Protein AF-S8EW76-F1 (afdb_monomer_lite)

Foldseek 3Di:
DDPPDPPQAAACPDLVCLLLRVLSLCLVLVVVVLNCQLDPDPDDPVSNVVSQVVLLVSLVVRYDPVCCVQQWDADPNDIDGDTSNSSNVSSCVVNNDHDPVSSVVSSVVSVVVVVPPPDD

Organism: Fomitopsis schrenkii (NCBI:txid2126942)

Sequence (120 aa):
MTELKADSVNVLKKSSDYKVWSSQMLGYLTFIKADEALSKGDLKDADFKKANTHAKGVILMCTDNSFHHLLYEVVNSVEVMKLAMDMWALLKKHFGTPDMAFVWSQFSLLIKSESGLSTP

Structure (mmCIF, N/CA/C/O backbone):
data_AF-S8EW76-F1
#
_entry.id   AF-S8EW76-F1
#
loop_
_atom_site.group_PDB
_atom_site.id
_atom_site.type_symbol
_atom_site.label_atom_id
_atom_site.label_alt_id
_atom_site.label_comp_id
_atom_site.label_asym_id
_atom_site.label_entity_id
_atom_site.label_seq_id
_atom_site.pdbx_PDB_ins_code
_atom_site.Cartn_x
_atom_site.Cartn_y
_atom_site.Cartn_z
_atom_site.occupancy
_atom_site.B_iso_or_equiv
_atom_site.auth_seq_id
_atom_site.auth_comp_id
_atom_site.auth_asym_id
_atom_site.auth_atom_id
_atom_site.pdbx_PDB_model_num
ATOM 1 N N . MET A 1 1 ? 0.913 24.891 6.961 1.00 37.69 1 MET A N 1
ATOM 2 C CA . MET A 1 1 ? 0.662 23.531 6.450 1.00 37.69 1 MET A CA 1
ATOM 3 C C . MET A 1 1 ? 1.237 22.593 7.478 1.00 37.69 1 MET A C 1
ATOM 5 O O . MET A 1 1 ? 2.436 22.646 7.706 1.00 37.69 1 MET A O 1
ATOM 9 N N . THR A 1 2 ? 0.382 21.882 8.196 1.00 40.25 2 THR A N 1
ATOM 10 C CA . THR A 1 2 ? 0.803 20.943 9.234 1.00 40.25 2 THR A CA 1
ATOM 11 C C . THR A 1 2 ? 1.483 19.761 8.545 1.00 40.25 2 THR A C 1
ATOM 13 O O . THR A 1 2 ? 0.933 19.211 7.593 1.00 40.25 2 THR A O 1
ATOM 16 N N . GLU A 1 3 ? 2.711 19.435 8.947 1.00 40.41 3 GLU A N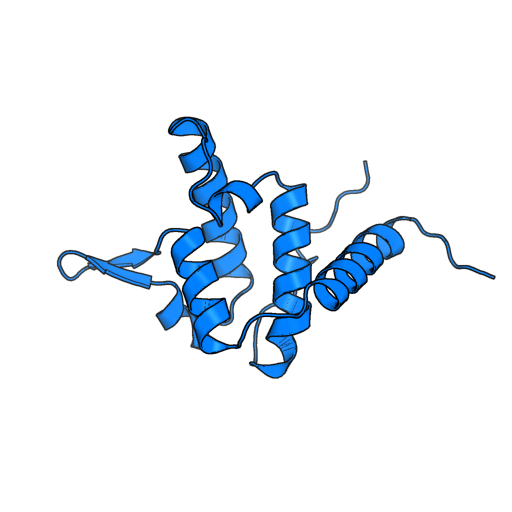 1
ATOM 17 C CA . GLU A 1 3 ? 3.428 18.260 8.449 1.00 40.41 3 GLU A CA 1
ATOM 18 C C . GLU A 1 3 ? 2.728 17.000 8.962 1.00 40.41 3 GLU A C 1
ATOM 20 O O . GLU A 1 3 ? 2.842 16.639 10.135 1.00 40.41 3 GLU A O 1
ATOM 25 N N . LEU A 1 4 ? 1.994 16.332 8.075 1.00 47.91 4 LEU A N 1
ATOM 26 C CA . LEU A 1 4 ? 1.460 14.999 8.316 1.00 47.91 4 LEU A CA 1
ATOM 27 C C . LEU A 1 4 ? 2.670 14.065 8.452 1.00 47.91 4 LEU A C 1
ATOM 29 O O . LEU A 1 4 ? 3.396 13.830 7.483 1.00 47.91 4 LEU A O 1
ATOM 33 N N . LYS A 1 5 ? 2.965 13.616 9.678 1.00 51.03 5 LYS A N 1
ATOM 34 C CA . LYS A 1 5 ? 4.152 12.791 9.941 1.00 51.03 5 LYS A CA 1
ATOM 35 C C . LYS A 1 5 ? 4.096 11.510 9.104 1.00 51.03 5 LYS A C 1
ATOM 37 O O . LYS A 1 5 ? 3.032 10.912 8.924 1.00 51.03 5 LYS A O 1
ATOM 42 N N . ALA A 1 6 ? 5.269 11.068 8.654 1.00 45.94 6 ALA A N 1
ATOM 43 C CA . ALA A 1 6 ? 5.470 9.823 7.907 1.00 45.94 6 ALA A CA 1
ATOM 44 C C . ALA A 1 6 ? 4.939 8.565 8.638 1.00 45.94 6 ALA A C 1
ATOM 46 O O . ALA A 1 6 ? 4.735 7.535 8.006 1.00 45.94 6 ALA A O 1
ATOM 47 N N . ASP A 1 7 ? 4.643 8.673 9.938 1.00 56.75 7 ASP A N 1
ATOM 48 C CA . ASP A 1 7 ? 4.095 7.614 10.798 1.00 56.75 7 ASP A CA 1
ATOM 49 C C . ASP A 1 7 ? 2.551 7.536 10.800 1.00 56.75 7 ASP A C 1
ATOM 51 O O . ASP A 1 7 ? 1.948 6.934 11.686 1.00 56.75 7 ASP A O 1
ATOM 55 N N . SER A 1 8 ? 1.876 8.184 9.851 1.00 68.56 8 SER A N 1
ATOM 56 C CA . SER A 1 8 ? 0.408 8.317 9.843 1.00 68.56 8 SER A CA 1
ATOM 57 C C . SER A 1 8 ? -0.349 7.042 9.457 1.00 68.56 8 SER A C 1
ATOM 59 O O . SER A 1 8 ? -1.517 6.887 9.827 1.00 68.56 8 SER A O 1
ATOM 61 N N . VAL A 1 9 ? 0.299 6.110 8.753 1.00 78.38 9 VAL A N 1
ATOM 62 C CA . VAL A 1 9 ? -0.282 4.809 8.396 1.00 78.38 9 VAL A CA 1
ATOM 63 C C . VAL A 1 9 ? 0.424 3.714 9.185 1.00 78.38 9 VAL A C 1
ATOM 65 O O . VAL A 1 9 ? 1.624 3.493 9.033 1.00 78.38 9 VAL A O 1
ATOM 68 N N . ASN A 1 10 ? -0.334 3.005 10.020 1.00 85.56 10 ASN A N 1
ATOM 69 C CA . ASN A 1 10 ? 0.203 1.879 10.779 1.00 85.56 10 ASN A CA 1
ATOM 70 C C . ASN A 1 10 ? 0.677 0.757 9.845 1.00 85.56 10 ASN A C 1
ATOM 72 O O . ASN A 1 10 ? 0.184 0.607 8.730 1.00 85.56 10 ASN A O 1
ATOM 76 N N . VAL A 1 11 ? 1.594 -0.088 10.313 1.00 92.00 11 VAL A N 1
ATOM 77 C CA . VAL A 1 11 ? 1.983 -1.296 9.572 1.00 92.00 11 VAL A CA 1
ATOM 78 C C . VAL A 1 11 ? 0.872 -2.349 9.668 1.00 92.00 11 VAL A C 1
ATOM 80 O O . VAL A 1 11 ? 0.400 -2.654 10.765 1.00 92.00 11 VAL A O 1
ATOM 83 N N . LEU A 1 12 ? 0.475 -2.940 8.538 1.00 92.94 12 LEU A N 1
ATOM 84 C CA . LEU A 1 12 ? -0.464 -4.059 8.472 1.00 92.94 12 LEU A CA 1
ATOM 85 C C . LEU A 1 12 ? 0.194 -5.333 9.007 1.00 92.94 12 LEU A C 1
ATOM 87 O O . LEU A 1 12 ? 0.902 -6.017 8.273 1.00 92.94 12 LEU A O 1
ATOM 91 N N . LYS A 1 13 ? -0.050 -5.653 10.281 1.00 91.75 13 LYS A N 1
ATOM 92 C CA . LYS A 1 13 ? 0.539 -6.823 10.961 1.00 91.75 13 LYS A CA 1
ATOM 93 C C . LYS A 1 13 ? -0.362 -8.053 10.988 1.00 91.75 13 LYS A C 1
ATOM 95 O O . LYS A 1 13 ? 0.121 -9.165 11.165 1.00 91.75 13 LYS A O 1
ATOM 100 N N . LYS A 1 14 ? -1.676 -7.872 10.854 1.00 90.69 14 LYS A N 1
ATOM 101 C CA . LYS A 1 14 ? -2.667 -8.956 10.901 1.00 90.69 14 LYS A CA 1
ATOM 102 C C . LYS A 1 14 ? -3.947 -8.565 10.172 1.00 90.69 14 LYS A C 1
ATOM 104 O O . LYS A 1 14 ? -4.283 -7.388 10.070 1.00 90.69 14 LYS A O 1
ATOM 109 N N . SER A 1 15 ? -4.708 -9.569 9.745 1.00 86.94 15 SER A N 1
ATOM 110 C CA . SER A 1 15 ? -5.934 -9.392 8.960 1.00 86.94 15 SER A CA 1
ATOM 111 C C . SER A 1 15 ? -6.985 -8.502 9.627 1.00 86.94 15 SER A C 1
ATOM 113 O O . SER A 1 15 ? -7.675 -7.760 8.935 1.00 86.94 15 SER A O 1
ATOM 115 N N . SER A 1 16 ? -7.099 -8.528 10.963 1.00 87.56 16 SER A N 1
ATOM 116 C CA . SER A 1 16 ? -8.069 -7.696 11.696 1.00 87.56 16 SER A CA 1
ATOM 117 C C . SER A 1 16 ? -7.832 -6.197 11.523 1.00 87.56 16 SER A C 1
ATOM 119 O O . SER A 1 16 ? -8.770 -5.411 11.625 1.00 87.56 16 SER A O 1
ATOM 121 N N . ASP A 1 17 ? -6.587 -5.805 11.252 1.00 88.94 17 ASP A N 1
ATOM 122 C CA . ASP A 1 17 ? -6.194 -4.401 11.148 1.00 88.94 17 ASP A CA 1
ATOM 123 C C . ASP A 1 17 ? -6.429 -3.870 9.731 1.00 88.94 17 ASP A C 1
ATOM 125 O O . ASP A 1 17 ? -6.471 -2.657 9.525 1.00 88.94 17 ASP A O 1
ATOM 129 N N . TYR A 1 18 ? -6.647 -4.770 8.763 1.00 90.75 18 TYR A N 1
ATOM 130 C CA . TYR A 1 18 ? -6.734 -4.443 7.346 1.00 90.75 18 TYR A CA 1
ATOM 131 C C . TYR A 1 18 ? -7.767 -3.363 7.049 1.00 90.75 18 TYR A C 1
ATOM 133 O O . TYR A 1 18 ? -7.481 -2.440 6.300 1.00 90.75 18 TYR A O 1
ATOM 141 N N . LYS A 1 19 ? -8.947 -3.434 7.672 1.00 86.94 19 LYS A N 1
ATOM 142 C CA . LYS A 1 19 ? -10.038 -2.486 7.415 1.00 86.94 19 LYS A CA 1
ATOM 143 C C . LYS A 1 19 ? -9.632 -1.042 7.741 1.00 86.94 19 LYS A C 1
ATOM 145 O O . LYS A 1 19 ? -9.897 -0.116 6.972 1.00 86.94 19 LYS A O 1
ATOM 150 N N . VAL A 1 20 ? -9.001 -0.847 8.900 1.00 86.62 20 VAL A N 1
ATOM 151 C CA . VAL A 1 20 ? -8.502 0.463 9.345 1.00 86.62 20 VAL A CA 1
ATOM 152 C C . VAL A 1 20 ? -7.308 0.862 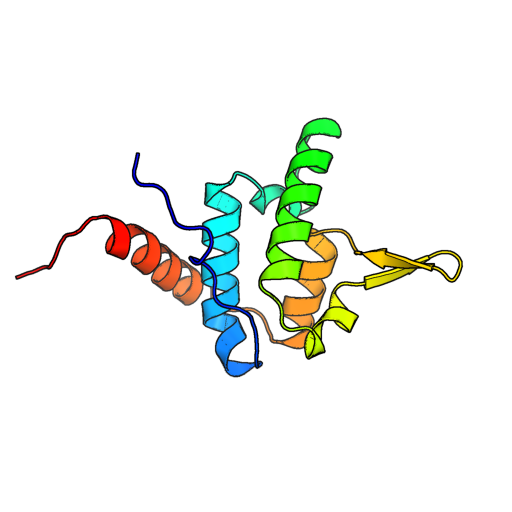8.486 1.00 86.62 20 VAL A C 1
ATOM 154 O O . VAL A 1 20 ? -7.305 1.950 7.913 1.00 86.62 20 VAL A O 1
ATOM 157 N N . TRP A 1 21 ? -6.357 -0.057 8.319 1.00 91.69 21 TRP A N 1
ATOM 158 C CA . TRP A 1 21 ? -5.146 0.135 7.533 1.00 91.69 21 TRP A CA 1
ATOM 159 C C . TRP A 1 21 ? -5.431 0.600 6.106 1.00 91.69 21 TRP A C 1
ATOM 161 O O . TRP A 1 21 ? -4.886 1.604 5.667 1.00 91.69 21 TRP A O 1
ATOM 171 N N . SER A 1 22 ? -6.333 -0.071 5.389 1.00 91.00 22 SER A N 1
ATOM 172 C CA . SER A 1 22 ? -6.669 0.260 4.003 1.00 91.00 22 SER A CA 1
ATOM 173 C C . SER A 1 22 ? -7.289 1.650 3.892 1.00 91.00 22 SER A C 1
ATOM 175 O O . SER A 1 22 ? -7.084 2.350 2.907 1.00 91.00 22 SER A O 1
ATOM 177 N N . SER A 1 23 ? -8.038 2.068 4.912 1.00 86.00 23 SER A N 1
ATOM 178 C CA . SER A 1 23 ? -8.658 3.391 4.936 1.00 86.00 23 SER A CA 1
ATOM 179 C C . SER A 1 23 ? -7.615 4.485 5.183 1.00 86.00 23 SER A C 1
ATOM 181 O O . SER A 1 23 ? -7.621 5.504 4.496 1.00 86.00 23 SER A O 1
ATOM 183 N N . GLN A 1 24 ? -6.683 4.244 6.114 1.00 86.94 24 GLN A N 1
ATOM 184 C CA . GLN A 1 24 ? -5.535 5.123 6.358 1.00 86.94 24 GLN A CA 1
ATOM 185 C C . GLN A 1 24 ? -4.627 5.215 5.128 1.00 86.94 24 GLN A C 1
ATOM 187 O O . GLN A 1 24 ? -4.259 6.312 4.716 1.00 86.94 24 GLN A O 1
ATOM 192 N N . MET A 1 25 ? -4.336 4.073 4.504 1.00 90.19 25 MET A N 1
ATOM 193 C CA . MET A 1 25 ? -3.534 3.970 3.291 1.00 90.19 25 MET A CA 1
ATOM 194 C C . MET A 1 25 ? -4.146 4.770 2.144 1.00 90.19 25 MET A C 1
ATOM 196 O O . MET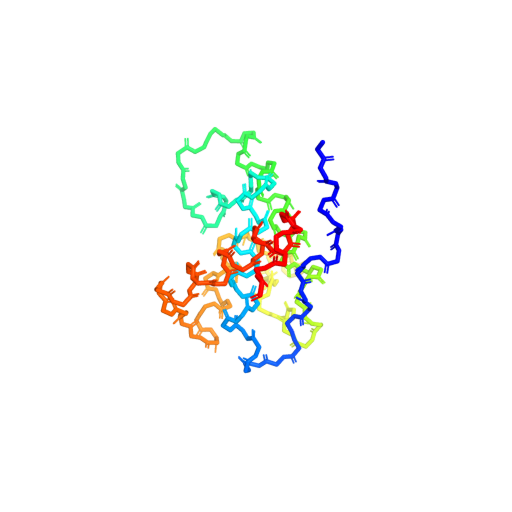 A 1 25 ? -3.460 5.585 1.538 1.00 90.19 25 MET A O 1
ATOM 200 N N . LEU A 1 26 ? -5.441 4.582 1.866 1.00 89.06 26 LEU A N 1
ATOM 201 C CA . LEU A 1 26 ? -6.116 5.319 0.800 1.00 89.06 26 LEU A CA 1
ATOM 202 C C . LEU A 1 26 ? -6.084 6.829 1.064 1.00 89.06 26 LEU A C 1
ATOM 204 O O . LEU A 1 26 ? -5.697 7.586 0.182 1.00 89.06 26 LEU A O 1
ATOM 208 N N . GLY A 1 27 ? -6.408 7.257 2.289 1.00 85.12 27 GLY A N 1
ATOM 209 C CA . GLY A 1 27 ? -6.352 8.668 2.672 1.00 85.12 27 GLY A CA 1
ATOM 210 C C . GLY A 1 27 ? -4.964 9.285 2.497 1.00 85.12 27 GLY A C 1
ATOM 211 O O . GLY A 1 27 ? -4.836 10.379 1.946 1.00 85.12 27 GLY A O 1
ATOM 212 N N . TYR A 1 28 ? -3.920 8.567 2.915 1.00 87.25 28 TYR A N 1
ATOM 213 C CA . TYR A 1 28 ? -2.538 9.012 2.765 1.00 87.25 28 TYR A CA 1
ATOM 214 C C . TYR A 1 28 ? -2.113 9.084 1.294 1.00 87.25 28 TYR A C 1
ATOM 216 O O . TYR A 1 28 ? -1.525 10.077 0.870 1.00 87.25 28 TYR A O 1
ATOM 224 N N . LEU A 1 29 ? -2.451 8.073 0.488 1.00 90.50 29 LEU A N 1
ATOM 225 C CA . LEU A 1 29 ? -2.147 8.061 -0.943 1.00 90.50 29 LEU A CA 1
ATOM 226 C C . LEU A 1 29 ? -2.850 9.199 -1.687 1.00 90.50 29 LEU A C 1
ATOM 228 O O . LEU A 1 29 ? -2.210 9.851 -2.510 1.00 90.50 29 LEU A O 1
ATOM 232 N N . THR A 1 30 ? -4.109 9.501 -1.359 1.00 87.94 30 THR A N 1
ATOM 233 C CA . THR A 1 30 ? -4.816 10.673 -1.897 1.00 87.94 30 THR A CA 1
ATOM 234 C C . THR A 1 30 ? -4.121 11.973 -1.494 1.00 87.94 30 THR A C 1
ATOM 236 O O . THR A 1 30 ? -3.904 12.846 -2.333 1.00 87.94 30 THR A O 1
ATOM 239 N N . PHE A 1 31 ? -3.688 12.097 -0.235 1.00 85.56 31 PHE A N 1
ATOM 240 C CA . PHE A 1 31 ? -2.967 13.279 0.243 1.00 85.56 31 PHE A CA 1
ATOM 241 C C . PHE A 1 31 ? -1.662 13.527 -0.534 1.00 85.56 31 PHE A C 1
ATOM 243 O O . PHE A 1 31 ? -1.391 14.656 -0.949 1.00 85.56 31 PHE A O 1
ATOM 250 N N . ILE A 1 32 ? -0.884 12.473 -0.805 1.00 86.81 32 ILE A N 1
ATOM 251 C CA . ILE A 1 32 ? 0.361 12.572 -1.587 1.00 86.81 32 ILE A CA 1
ATOM 252 C C . ILE A 1 32 ? 0.150 12.495 -3.112 1.00 86.81 32 ILE A C 1
ATOM 254 O O . ILE A 1 32 ? 1.135 12.442 -3.854 1.00 86.81 32 ILE A O 1
ATOM 258 N N . LYS A 1 33 ? -1.106 12.500 -3.585 1.00 89.69 33 LYS A N 1
ATOM 259 C CA . LYS A 1 33 ? -1.499 12.408 -5.005 1.00 89.69 33 LYS A CA 1
ATOM 260 C C . LYS A 1 33 ? -0.947 11.165 -5.716 1.00 89.69 33 LYS A C 1
ATOM 262 O O . LYS A 1 33 ? -0.387 11.252 -6.808 1.00 89.69 33 LYS A O 1
ATOM 267 N N . ALA A 1 34 ? -1.049 10.013 -5.062 1.00 91.69 34 ALA A N 1
ATOM 268 C CA . ALA A 1 34 ? -0.593 8.718 -5.566 1.00 91.69 34 ALA A CA 1
ATOM 269 C C . ALA A 1 34 ? -1.711 7.660 -5.638 1.00 91.69 34 ALA A C 1
ATOM 271 O O . ALA A 1 34 ? -1.467 6.545 -6.096 1.00 91.69 34 ALA A O 1
ATOM 272 N N . ASP A 1 35 ? -2.928 7.981 -5.197 1.00 90.38 35 ASP A N 1
ATOM 273 C CA . ASP A 1 35 ? -4.084 7.079 -5.176 1.00 90.38 35 ASP A CA 1
ATOM 274 C C . ASP A 1 35 ? -4.579 6.685 -6.569 1.00 90.38 35 ASP A C 1
ATOM 276 O O . ASP A 1 35 ? -5.013 5.549 -6.764 1.00 90.38 35 ASP A O 1
ATOM 280 N N . GLU A 1 36 ? -4.438 7.561 -7.563 1.00 89.50 36 GLU A N 1
ATOM 281 C CA . GLU A 1 36 ? -4.796 7.244 -8.950 1.00 89.50 36 GLU A CA 1
ATOM 282 C C . GLU A 1 36 ? -4.050 6.007 -9.485 1.00 89.50 36 GLU A C 1
ATOM 284 O O . GLU A 1 36 ? -4.630 5.224 -10.240 1.00 89.50 36 GLU A O 1
ATOM 289 N N . ALA A 1 37 ? -2.819 5.749 -9.015 1.00 92.00 37 ALA A N 1
ATOM 290 C CA . ALA A 1 37 ? -2.028 4.571 -9.390 1.00 92.00 37 ALA A CA 1
ATOM 291 C C . ALA A 1 37 ? -2.557 3.242 -8.822 1.00 92.00 37 ALA A C 1
ATOM 293 O O . ALA A 1 37 ? -2.082 2.172 -9.207 1.00 92.00 37 ALA A O 1
ATOM 294 N N . LEU A 1 38 ? -3.541 3.283 -7.916 1.00 91.50 38 LEU A N 1
ATOM 295 C CA . LEU A 1 38 ? -4.270 2.095 -7.461 1.00 91.50 38 LEU A CA 1
ATOM 296 C C . LEU A 1 38 ? -5.321 1.629 -8.481 1.00 91.50 38 LEU A C 1
ATOM 298 O O . LEU A 1 38 ? -5.937 0.575 -8.302 1.00 91.50 38 LEU A O 1
ATOM 302 N N . SER A 1 39 ? -5.537 2.414 -9.536 1.00 86.81 39 SER A N 1
ATOM 303 C CA . SER A 1 39 ? -6.491 2.172 -10.612 1.00 86.81 39 SER A CA 1
ATOM 304 C C . SER A 1 39 ? -5.815 2.317 -11.982 1.00 86.81 39 SER A C 1
ATOM 306 O O . SER A 1 39 ? -4.700 2.821 -12.087 1.00 86.81 39 SER A O 1
ATOM 308 N N . LYS A 1 40 ? -6.487 1.887 -13.055 1.00 71.31 40 LYS A N 1
ATOM 309 C CA . LYS A 1 40 ? -6.009 2.056 -14.442 1.00 71.31 40 LYS A CA 1
ATOM 310 C C . LYS A 1 40 ? -6.248 3.478 -14.986 1.00 71.31 40 LYS A C 1
ATOM 312 O O . LYS A 1 40 ? -6.605 3.605 -16.149 1.00 71.31 40 LYS A O 1
ATOM 317 N N . GLY A 1 41 ? -6.163 4.511 -14.146 1.00 64.38 41 GLY A N 1
ATOM 318 C CA . GLY A 1 41 ? -6.573 5.875 -14.505 1.00 64.38 41 GLY A CA 1
ATOM 319 C C . GLY A 1 41 ? -5.930 6.405 -15.795 1.00 64.38 41 GLY A C 1
ATOM 320 O O . GLY A 1 41 ? -4.880 5.922 -16.219 1.00 64.38 41 GLY A O 1
ATOM 321 N N . ASP A 1 42 ? -6.538 7.438 -16.383 1.00 64.25 42 ASP A N 1
ATOM 322 C CA . ASP A 1 42 ? -6.106 8.095 -17.632 1.00 64.25 42 ASP A CA 1
ATOM 323 C C . ASP A 1 42 ? -4.875 9.012 -17.439 1.00 64.25 42 ASP A C 1
ATOM 325 O O . ASP A 1 42 ? -4.785 10.116 -17.986 1.00 64.25 42 ASP A O 1
ATOM 329 N N . LEU A 1 43 ? -3.917 8.581 -16.618 1.00 71.88 43 LEU A N 1
ATOM 330 C CA . LEU A 1 43 ? -2.691 9.323 -16.364 1.00 71.88 43 LEU A CA 1
ATOM 331 C C . LEU A 1 43 ? -1.745 9.238 -17.561 1.00 71.88 43 LEU A C 1
ATOM 333 O O . LEU A 1 43 ? -1.555 8.182 -18.163 1.00 71.88 43 LEU A O 1
ATOM 337 N N . LYS A 1 44 ? -1.064 10.351 -17.851 1.00 78.88 44 LYS A N 1
ATOM 338 C CA . LYS A 1 44 ? 0.103 10.331 -18.740 1.00 78.88 44 LYS A CA 1
ATOM 339 C C . LYS A 1 44 ? 1.186 9.439 -18.127 1.00 78.88 44 LYS A C 1
ATOM 341 O O . LYS A 1 44 ? 1.382 9.461 -16.913 1.00 78.88 44 LYS A O 1
ATOM 346 N N . ASP A 1 45 ? 1.958 8.745 -18.962 1.00 84.50 45 ASP A N 1
ATOM 347 C CA . ASP A 1 45 ? 2.986 7.781 -18.534 1.00 84.50 45 ASP A CA 1
ATOM 348 C C . ASP A 1 45 ? 3.924 8.292 -17.427 1.00 84.50 45 ASP A C 1
ATOM 350 O O . ASP A 1 45 ? 4.239 7.561 -16.486 1.00 84.50 45 ASP A O 1
ATOM 354 N N . ALA A 1 46 ? 4.376 9.547 -17.511 1.00 88.50 46 ALA A N 1
ATOM 355 C CA . ALA A 1 46 ? 5.277 10.131 -16.517 1.00 88.50 46 ALA A CA 1
ATOM 356 C C . ALA A 1 46 ? 4.601 10.332 -15.149 1.00 88.50 46 ALA A C 1
ATOM 358 O O . ALA A 1 46 ? 5.194 10.014 -14.112 1.00 88.50 46 ALA A O 1
ATOM 359 N N . ASP A 1 47 ? 3.358 10.815 -15.152 1.00 88.12 47 ASP A N 1
ATOM 360 C CA . ASP A 1 47 ? 2.570 11.047 -13.942 1.00 88.12 47 ASP A CA 1
ATOM 361 C C . ASP A 1 47 ? 2.182 9.711 -13.301 1.00 88.12 47 ASP A C 1
ATOM 363 O O . ASP A 1 47 ? 2.384 9.518 -12.099 1.00 88.12 47 ASP A O 1
ATOM 367 N N . PHE A 1 48 ? 1.764 8.737 -14.120 1.00 90.12 48 PHE A N 1
ATOM 368 C CA . PHE A 1 48 ? 1.513 7.368 -13.677 1.00 90.12 48 PHE A CA 1
ATOM 369 C C . PHE A 1 48 ? 2.759 6.743 -13.048 1.00 90.12 48 PHE A C 1
ATOM 371 O O . PHE A 1 48 ? 2.694 6.209 -11.943 1.00 90.12 48 PHE A O 1
ATOM 378 N N . LYS A 1 49 ? 3.924 6.837 -13.703 1.00 90.94 49 LYS A N 1
ATOM 379 C CA . LYS A 1 49 ? 5.175 6.262 -13.189 1.00 90.94 49 LYS A CA 1
ATOM 380 C C . LYS A 1 49 ? 5.542 6.834 -11.821 1.00 90.94 49 LYS A C 1
ATOM 382 O O . LYS A 1 49 ? 5.970 6.080 -10.941 1.00 90.94 49 LYS A O 1
ATOM 387 N N . LYS A 1 50 ? 5.368 8.144 -11.628 1.00 92.69 50 LYS A N 1
ATOM 388 C CA . LYS A 1 50 ? 5.623 8.812 -10.347 1.00 92.69 50 LYS A CA 1
ATOM 389 C C . LYS A 1 50 ? 4.636 8.352 -9.271 1.00 92.69 50 LYS A C 1
ATOM 391 O O . LYS A 1 50 ? 5.078 7.889 -8.220 1.00 92.69 50 LYS A O 1
ATOM 396 N N . ALA A 1 51 ? 3.334 8.415 -9.553 1.00 92.88 51 ALA A N 1
ATOM 397 C CA . ALA A 1 51 ? 2.282 7.989 -8.631 1.00 92.88 51 ALA A CA 1
ATOM 398 C C . ALA A 1 51 ? 2.438 6.510 -8.237 1.00 92.88 51 ALA A C 1
ATOM 400 O O . ALA A 1 51 ? 2.429 6.174 -7.056 1.00 92.88 51 ALA A O 1
ATOM 401 N N . ASN A 1 52 ? 2.705 5.636 -9.210 1.00 94.88 52 ASN A N 1
ATOM 402 C CA . ASN A 1 52 ? 2.948 4.214 -8.987 1.00 94.88 52 ASN A CA 1
ATOM 403 C C . ASN A 1 52 ? 4.191 3.975 -8.124 1.00 94.88 52 ASN A C 1
ATOM 405 O O . ASN A 1 52 ? 4.143 3.168 -7.203 1.00 94.88 52 ASN A O 1
ATOM 409 N N . THR A 1 53 ? 5.294 4.689 -8.367 1.00 95.19 53 THR A N 1
ATOM 410 C CA . THR A 1 53 ? 6.512 4.553 -7.548 1.00 95.19 53 THR A CA 1
ATOM 411 C C . THR A 1 53 ? 6.255 4.950 -6.094 1.00 95.19 53 THR A C 1
ATOM 413 O O . THR A 1 53 ? 6.649 4.223 -5.183 1.00 95.19 53 THR A O 1
ATOM 416 N N . HIS A 1 54 ? 5.555 6.065 -5.870 1.00 93.62 54 HIS A N 1
ATOM 417 C CA . HIS A 1 54 ? 5.192 6.509 -4.524 1.00 93.62 54 HIS A CA 1
ATOM 418 C C . HIS A 1 54 ? 4.260 5.507 -3.833 1.00 93.62 54 HIS A C 1
ATOM 420 O O . HIS A 1 54 ? 4.553 5.069 -2.723 1.00 93.62 54 HIS A O 1
ATOM 426 N N . ALA A 1 55 ? 3.181 5.086 -4.500 1.00 95.19 55 ALA A N 1
ATOM 427 C CA . ALA A 1 55 ? 2.218 4.149 -3.931 1.00 95.19 55 ALA A CA 1
ATOM 428 C C . ALA A 1 55 ? 2.857 2.796 -3.588 1.00 95.19 55 ALA A C 1
ATOM 430 O O . ALA A 1 55 ? 2.634 2.273 -2.499 1.00 95.19 55 ALA A O 1
ATOM 431 N N . LYS A 1 56 ? 3.721 2.267 -4.464 1.00 96.00 56 LYS A N 1
ATOM 432 C CA . LYS A 1 56 ? 4.501 1.047 -4.204 1.00 96.00 56 LYS A CA 1
ATOM 433 C C . LYS A 1 56 ? 5.332 1.153 -2.928 1.00 96.00 56 LYS A C 1
ATOM 435 O O . LYS A 1 56 ? 5.269 0.260 -2.087 1.00 96.00 56 LYS A O 1
ATOM 440 N N . GLY A 1 57 ? 6.087 2.244 -2.782 1.00 94.94 57 GLY A N 1
ATOM 441 C CA . GLY A 1 57 ? 6.941 2.467 -1.616 1.00 94.94 57 GLY A CA 1
ATOM 442 C C . GLY A 1 57 ? 6.144 2.496 -0.314 1.00 94.94 57 GLY A C 1
ATOM 443 O O . GLY A 1 57 ? 6.493 1.804 0.637 1.00 94.94 57 GLY A O 1
ATOM 444 N N . VAL A 1 58 ? 5.028 3.228 -0.298 1.00 94.06 58 VAL A N 1
ATOM 445 C CA . VAL A 1 58 ? 4.175 3.344 0.892 1.00 94.06 58 VAL A CA 1
ATOM 446 C C . VAL A 1 58 ? 3.498 2.012 1.225 1.00 94.06 58 VAL A C 1
ATOM 448 O O . VAL A 1 58 ? 3.538 1.584 2.376 1.00 94.06 58 VAL A O 1
ATOM 451 N N . ILE A 1 59 ? 2.927 1.309 0.236 1.00 95.75 59 ILE A N 1
ATOM 452 C CA . ILE A 1 59 ? 2.304 -0.003 0.471 1.00 95.75 59 ILE A CA 1
ATOM 453 C C . ILE A 1 59 ? 3.332 -0.987 1.032 1.00 95.75 59 ILE A C 1
ATOM 455 O O . ILE A 1 59 ? 3.018 -1.695 1.986 1.00 95.75 59 ILE A O 1
ATOM 459 N N . LEU A 1 60 ? 4.554 -1.009 0.492 1.00 95.75 60 LEU A N 1
ATOM 460 C CA . LEU A 1 60 ? 5.630 -1.853 1.008 1.00 95.75 60 LEU A CA 1
ATOM 461 C C . LEU A 1 60 ? 5.969 -1.507 2.465 1.00 95.75 60 LEU A C 1
ATOM 463 O O . LEU A 1 60 ? 5.958 -2.393 3.315 1.00 95.75 60 LEU A O 1
ATOM 467 N N . MET A 1 61 ? 6.256 -0.235 2.758 1.00 94.38 61 MET A N 1
ATOM 468 C CA . MET A 1 61 ? 6.693 0.207 4.091 1.00 94.38 61 MET A CA 1
ATOM 469 C C . MET A 1 61 ? 5.623 0.005 5.166 1.00 94.38 61 MET A C 1
ATOM 471 O O . MET A 1 61 ? 5.943 -0.266 6.320 1.00 94.38 61 MET A O 1
ATOM 475 N N . CYS A 1 62 ? 4.351 0.111 4.789 1.00 93.62 62 CYS A N 1
ATOM 476 C CA . CYS A 1 62 ? 3.229 -0.055 5.701 1.00 93.62 62 CYS A CA 1
ATOM 477 C C . CYS A 1 62 ? 2.651 -1.478 5.690 1.00 93.62 62 CYS A C 1
ATOM 479 O O . CYS A 1 62 ? 1.597 -1.689 6.281 1.00 93.62 62 CYS A O 1
ATOM 481 N N . THR A 1 63 ? 3.299 -2.459 5.060 1.00 94.94 63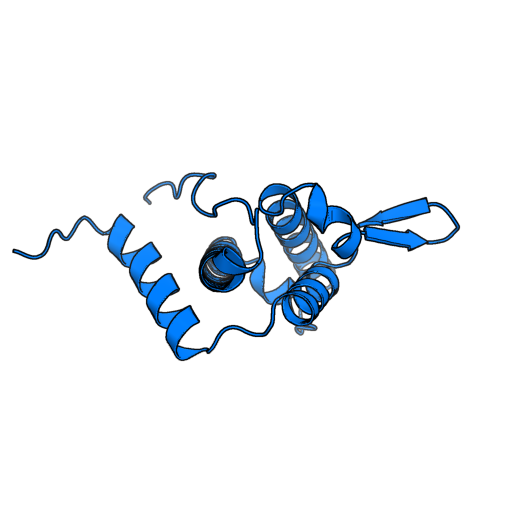 THR A N 1
ATOM 482 C CA . THR A 1 63 ? 2.886 -3.870 5.100 1.00 94.94 63 THR A CA 1
ATOM 483 C C . THR A 1 63 ? 3.945 -4.690 5.824 1.00 94.94 63 THR A C 1
ATOM 485 O O . THR A 1 63 ? 5.129 -4.572 5.518 1.00 94.94 63 THR A O 1
ATOM 488 N N . ASP A 1 64 ? 3.543 -5.524 6.785 1.00 95.00 64 ASP A N 1
ATOM 489 C CA . ASP A 1 64 ? 4.485 -6.396 7.488 1.00 95.00 64 ASP A CA 1
ATOM 490 C C . ASP A 1 64 ? 5.144 -7.404 6.530 1.00 95.00 64 ASP A C 1
ATOM 492 O O . ASP A 1 64 ? 4.515 -7.881 5.580 1.00 95.00 64 ASP A O 1
ATOM 496 N N . ASN A 1 65 ? 6.403 -7.758 6.804 1.00 94.12 65 ASN A N 1
ATOM 497 C CA . ASN A 1 65 ? 7.198 -8.669 5.974 1.00 94.12 65 ASN A CA 1
ATOM 498 C C . ASN A 1 65 ? 6.500 -10.018 5.735 1.00 94.12 65 ASN A C 1
ATOM 500 O O . ASN A 1 65 ? 6.664 -10.612 4.670 1.00 94.12 65 ASN A O 1
ATOM 504 N N . SER A 1 66 ? 5.682 -10.489 6.684 1.00 94.38 66 SER A N 1
ATOM 505 C CA . SER A 1 66 ? 4.896 -11.722 6.532 1.00 94.38 66 SER A CA 1
ATOM 506 C C . SER A 1 66 ? 3.937 -11.695 5.332 1.00 94.38 66 SER A C 1
ATOM 508 O O . SER A 1 66 ? 3.649 -12.745 4.754 1.00 94.38 66 SER A O 1
ATOM 510 N N . PHE A 1 67 ? 3.503 -10.513 4.889 1.00 95.00 67 PHE A N 1
ATOM 511 C CA . PHE A 1 67 ? 2.608 -10.329 3.744 1.00 95.00 67 PHE A CA 1
ATOM 512 C C . PHE A 1 67 ? 3.314 -9.828 2.478 1.00 95.00 67 PHE A C 1
ATOM 514 O O . PHE A 1 67 ? 2.657 -9.649 1.452 1.00 95.00 67 PHE A O 1
ATOM 521 N N . HIS A 1 68 ? 4.640 -9.639 2.491 1.00 95.56 68 HIS A N 1
ATOM 522 C CA . HIS A 1 68 ? 5.377 -9.154 1.312 1.00 95.56 68 HIS A CA 1
ATOM 523 C C . HIS A 1 68 ? 5.265 -10.097 0.118 1.00 95.56 68 HIS A C 1
ATOM 525 O O . HIS A 1 68 ? 5.247 -9.627 -1.011 1.00 95.56 68 HIS A O 1
ATOM 531 N N . HIS A 1 69 ? 5.054 -11.395 0.332 1.00 94.69 69 HIS A N 1
ATOM 532 C CA . HIS A 1 69 ? 4.791 -12.350 -0.749 1.00 94.69 69 HIS A CA 1
ATOM 533 C C . HIS A 1 69 ? 3.579 -11.974 -1.636 1.00 94.69 69 HIS A C 1
ATOM 535 O O . HIS A 1 69 ? 3.476 -12.442 -2.765 1.00 94.69 69 HIS A O 1
ATOM 541 N N . LEU A 1 70 ? 2.663 -11.119 -1.157 1.00 95.62 70 LEU A N 1
ATOM 542 C CA . LEU A 1 70 ? 1.541 -10.579 -1.940 1.00 95.62 70 LEU A CA 1
ATOM 543 C C . LEU A 1 70 ? 1.938 -9.379 -2.820 1.00 95.62 70 LEU A C 1
ATOM 545 O O . LEU A 1 70 ? 1.194 -9.000 -3.724 1.00 95.62 70 LEU A O 1
ATOM 549 N N . LEU A 1 71 ? 3.083 -8.757 -2.535 1.00 97.31 71 LEU A N 1
ATOM 550 C CA . LEU A 1 71 ? 3.556 -7.505 -3.129 1.00 97.31 71 LEU A CA 1
ATOM 551 C C . LEU A 1 71 ? 4.548 -7.711 -4.278 1.00 97.31 71 LEU A C 1
ATOM 553 O O . LEU A 1 71 ? 4.769 -6.800 -5.080 1.00 97.31 71 LEU A O 1
ATOM 557 N N . TYR A 1 72 ? 5.137 -8.899 -4.358 1.00 96.81 72 TYR A N 1
ATOM 558 C CA . TYR A 1 72 ? 6.138 -9.259 -5.351 1.00 96.81 72 TYR A CA 1
ATOM 559 C C . TYR A 1 72 ? 5.607 -10.287 -6.345 1.00 96.81 72 TYR A C 1
ATOM 561 O O . TYR A 1 72 ? 4.631 -10.998 -6.106 1.00 96.81 72 TYR A O 1
ATOM 569 N N . GLU A 1 73 ? 6.257 -10.349 -7.497 1.00 95.44 73 GLU A N 1
ATOM 570 C CA . GLU A 1 73 ? 6.054 -11.354 -8.526 1.00 95.44 73 GLU A CA 1
ATOM 571 C C . GLU A 1 73 ? 7.374 -11.798 -9.125 1.00 95.44 73 GLU A C 1
ATOM 573 O O . GLU A 1 73 ? 8.371 -11.088 -9.054 1.00 95.44 73 GLU A O 1
ATOM 578 N N . VAL A 1 74 ? 7.376 -12.978 -9.734 1.00 94.75 74 VAL A N 1
ATOM 579 C CA . VAL A 1 74 ? 8.562 -13.506 -10.400 1.00 94.75 74 VAL A CA 1
ATOM 580 C C . VAL A 1 74 ? 8.460 -13.215 -11.890 1.00 94.75 74 VAL A C 1
ATOM 582 O O . VAL A 1 74 ? 7.581 -13.737 -12.573 1.00 94.75 74 VAL A O 1
ATOM 585 N N . VAL A 1 75 ? 9.390 -12.410 -12.399 1.00 93.12 75 VAL A N 1
ATOM 586 C CA . VAL A 1 75 ? 9.550 -12.117 -13.827 1.00 93.12 75 VAL A CA 1
ATOM 587 C C . VAL A 1 75 ? 10.941 -12.571 -14.239 1.00 93.12 75 VAL A C 1
ATOM 589 O O . VAL A 1 75 ? 11.933 -12.114 -13.681 1.00 93.12 75 VAL A O 1
ATOM 592 N N . ASN A 1 76 ? 11.027 -13.487 -15.207 1.00 93.44 76 ASN A N 1
ATOM 593 C CA . ASN A 1 76 ? 12.300 -14.053 -15.676 1.00 93.44 76 ASN A CA 1
ATOM 594 C C . ASN A 1 76 ? 13.182 -14.590 -14.530 1.00 93.44 76 ASN A C 1
ATOM 596 O O . ASN A 1 76 ? 14.383 -14.334 -14.491 1.00 93.44 76 ASN A O 1
ATOM 600 N N . SER A 1 77 ? 12.573 -15.310 -13.580 1.00 92.88 77 SER A N 1
ATOM 601 C CA . SER A 1 77 ? 13.237 -15.859 -12.383 1.00 92.88 77 SER A CA 1
ATOM 602 C C . SER A 1 77 ? 13.800 -14.818 -11.405 1.00 92.88 77 SER A C 1
ATOM 604 O O . SER A 1 77 ? 14.553 -15.177 -10.504 1.00 92.88 77 SER A O 1
ATOM 606 N N . VAL A 1 78 ? 13.423 -13.546 -11.550 1.00 93.00 78 VAL A N 1
ATOM 607 C CA . VAL A 1 78 ? 13.783 -12.464 -10.629 1.00 93.00 78 VAL A CA 1
ATOM 608 C C . VAL A 1 78 ? 12.531 -11.982 -9.910 1.00 93.00 78 VAL A C 1
ATOM 610 O O . VAL A 1 78 ? 11.500 -11.733 -10.536 1.00 93.00 78 VAL A O 1
ATOM 613 N N . GLU A 1 79 ? 12.622 -11.850 -8.590 1.00 94.38 79 GLU A N 1
ATOM 614 C CA . GLU A 1 79 ? 11.556 -11.269 -7.783 1.00 94.38 79 GLU A CA 1
ATOM 615 C C . GLU A 1 79 ? 11.522 -9.748 -7.988 1.00 94.38 79 GLU A C 1
ATOM 617 O O . GLU A 1 79 ? 12.493 -9.034 -7.733 1.00 94.38 79 GLU A O 1
ATOM 622 N N . VAL A 1 80 ? 10.396 -9.249 -8.489 1.00 94.81 80 VAL A N 1
ATOM 623 C CA . VAL A 1 80 ? 10.157 -7.835 -8.768 1.00 94.81 80 VAL A CA 1
ATOM 624 C C . VAL A 1 80 ? 8.883 -7.385 -8.078 1.00 94.81 80 VAL A C 1
ATOM 626 O O . VAL A 1 80 ? 7.903 -8.118 -7.977 1.00 94.81 80 VAL A O 1
ATOM 629 N N . MET A 1 81 ? 8.885 -6.160 -7.567 1.00 95.56 81 MET A N 1
ATOM 630 C CA . MET A 1 81 ? 7.695 -5.612 -6.927 1.00 95.56 81 MET A CA 1
ATOM 631 C C . MET A 1 81 ? 6.633 -5.305 -7.984 1.00 95.56 81 MET A C 1
ATOM 633 O O . MET A 1 81 ? 6.928 -4.621 -8.971 1.00 95.56 81 MET A O 1
ATOM 637 N N . LYS A 1 82 ? 5.398 -5.731 -7.722 1.00 96.56 82 LYS A N 1
ATOM 638 C CA . LYS A 1 82 ? 4.225 -5.512 -8.576 1.00 96.56 82 LYS A CA 1
ATOM 639 C C . LYS A 1 82 ? 3.921 -4.025 -8.789 1.00 96.56 82 LYS A C 1
ATOM 641 O O . LYS A 1 82 ? 4.518 -3.145 -8.159 1.00 96.56 82 LYS A O 1
ATOM 646 N N . LEU A 1 83 ? 2.991 -3.720 -9.693 1.00 95.19 83 LEU A N 1
ATOM 647 C CA . LEU A 1 83 ? 2.387 -2.386 -9.770 1.00 95.19 83 LEU A CA 1
ATOM 648 C C . LEU A 1 83 ? 1.532 -2.117 -8.527 1.00 95.19 83 LEU A C 1
ATOM 650 O O . LEU A 1 83 ? 0.964 -3.043 -7.945 1.00 95.19 83 LEU A O 1
ATOM 654 N N . ALA A 1 84 ? 1.396 -0.846 -8.145 1.00 96.19 84 ALA A N 1
ATOM 655 C CA . ALA A 1 84 ? 0.619 -0.449 -6.972 1.00 96.19 84 ALA A CA 1
ATOM 656 C C . ALA A 1 84 ? -0.837 -0.938 -7.052 1.00 96.19 84 ALA A C 1
ATOM 658 O O . ALA A 1 84 ? -1.367 -1.452 -6.067 1.00 96.19 84 ALA A O 1
ATOM 659 N N . MET A 1 85 ? -1.460 -0.856 -8.233 1.00 94.88 85 MET A N 1
ATOM 660 C CA . MET A 1 85 ? -2.806 -1.389 -8.470 1.00 94.88 85 MET A CA 1
ATOM 661 C C . MET A 1 85 ? -2.919 -2.896 -8.200 1.00 94.88 85 MET A C 1
ATOM 663 O O . MET A 1 85 ? -3.903 -3.338 -7.606 1.00 94.88 85 MET A O 1
ATOM 667 N N . ASP A 1 86 ? -1.909 -3.683 -8.575 1.00 95.62 86 ASP A N 1
ATOM 668 C CA . ASP A 1 86 ? -1.923 -5.136 -8.402 1.00 95.62 86 ASP A CA 1
ATOM 669 C C . ASP A 1 86 ? -1.662 -5.517 -6.944 1.00 95.62 86 ASP A C 1
ATOM 671 O O . ASP A 1 86 ? -2.351 -6.382 -6.402 1.00 95.62 86 ASP A O 1
ATOM 675 N N . MET A 1 87 ? -0.733 -4.817 -6.280 1.00 96.62 87 MET A N 1
ATOM 676 C CA . MET A 1 87 ? -0.510 -4.930 -4.833 1.00 96.62 87 MET A CA 1
ATOM 677 C C . MET A 1 87 ? -1.814 -4.654 -4.075 1.00 96.62 87 MET A C 1
ATOM 679 O O . MET A 1 87 ? -2.252 -5.454 -3.249 1.00 96.62 87 MET A O 1
ATOM 683 N N . TRP A 1 88 ? -2.484 -3.547 -4.405 1.00 95.31 88 TRP A N 1
ATOM 684 C CA . TRP A 1 88 ? -3.744 -3.146 -3.788 1.00 95.31 88 TRP A CA 1
ATOM 685 C C . TRP A 1 88 ? -4.869 -4.155 -4.028 1.00 95.31 88 TRP A C 1
ATOM 687 O O . TRP A 1 88 ? -5.613 -4.501 -3.107 1.00 95.31 88 TRP A O 1
ATOM 697 N N . ALA A 1 89 ? -4.998 -4.658 -5.256 1.00 93.50 89 ALA A N 1
ATOM 698 C CA . ALA A 1 89 ? -5.994 -5.663 -5.606 1.00 93.50 89 ALA A CA 1
ATOM 699 C C . ALA A 1 89 ? -5.765 -6.990 -4.867 1.00 93.50 89 ALA A C 1
ATOM 701 O O . ALA A 1 89 ? -6.726 -7.579 -4.368 1.00 93.50 89 ALA A O 1
ATOM 702 N N . LEU A 1 90 ? -4.513 -7.444 -4.750 1.00 95.06 90 LEU A N 1
ATOM 703 C CA . LEU A 1 90 ? -4.172 -8.678 -4.040 1.00 95.06 90 LEU A CA 1
ATOM 704 C C . LEU A 1 90 ? -4.408 -8.564 -2.538 1.00 95.06 90 LEU A C 1
ATOM 706 O O . LEU A 1 90 ? -4.996 -9.476 -1.959 1.00 95.06 90 LEU A O 1
ATOM 710 N N . LEU A 1 91 ? -4.044 -7.438 -1.924 1.00 94.56 91 LEU A N 1
ATOM 711 C CA . LEU A 1 91 ? -4.345 -7.180 -0.516 1.00 94.56 91 LEU A CA 1
ATOM 712 C C . LEU A 1 91 ? -5.863 -7.198 -0.262 1.00 94.56 91 LEU A C 1
ATOM 714 O O . LEU A 1 91 ? -6.316 -7.888 0.649 1.00 94.56 91 LEU A O 1
ATOM 718 N N . LYS A 1 92 ? -6.669 -6.544 -1.115 1.00 92.19 92 LYS 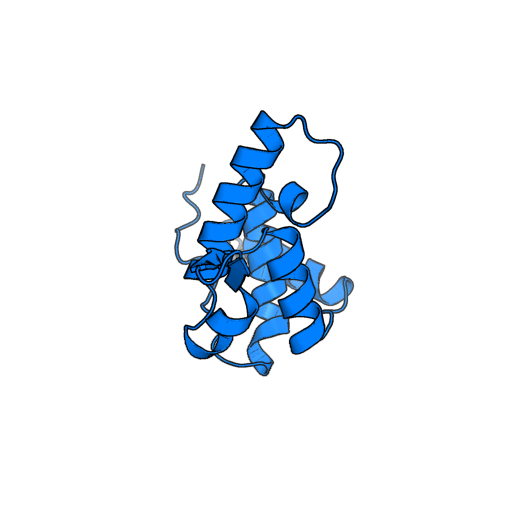A N 1
ATOM 719 C CA . LYS A 1 92 ? -8.145 -6.600 -1.026 1.00 92.19 92 LYS A CA 1
ATOM 720 C C . LYS A 1 92 ? -8.690 -8.013 -1.208 1.00 92.19 92 LYS A C 1
ATOM 722 O O . LYS A 1 92 ? -9.641 -8.408 -0.541 1.00 92.19 92 LYS A O 1
ATOM 727 N N . LYS A 1 93 ? -8.112 -8.793 -2.121 1.00 92.31 93 LYS A N 1
ATOM 728 C CA . LYS A 1 93 ? -8.517 -10.186 -2.333 1.00 92.31 93 LYS A CA 1
ATOM 729 C C . LYS A 1 93 ? -8.176 -11.062 -1.124 1.00 92.31 93 LYS A C 1
ATOM 731 O O . LYS A 1 93 ? -8.958 -11.943 -0.789 1.00 92.31 93 LYS A O 1
ATOM 736 N N . HIS A 1 94 ? -7.028 -10.827 -0.492 1.00 93.44 94 HIS A N 1
ATOM 737 C CA . HIS A 1 94 ? -6.538 -11.620 0.632 1.00 93.44 94 HIS A CA 1
ATOM 738 C C . HIS A 1 94 ? -7.287 -11.312 1.937 1.00 93.44 94 HIS A C 1
ATOM 740 O O . HIS A 1 94 ? -7.663 -12.229 2.659 1.00 93.44 94 HIS A O 1
ATOM 746 N N . PHE A 1 95 ? -7.534 -10.032 2.230 1.00 91.69 95 PHE A N 1
ATOM 747 C CA . PHE A 1 95 ? -8.118 -9.592 3.503 1.00 91.69 95 PHE A CA 1
ATOM 748 C C . PHE A 1 95 ? -9.602 -9.201 3.424 1.00 91.69 95 PHE A C 1
ATOM 750 O O . PHE A 1 95 ? -10.240 -8.994 4.456 1.00 91.69 95 PHE A O 1
ATOM 757 N N . GLY A 1 96 ? -10.163 -9.114 2.216 1.00 86.00 96 GLY A N 1
ATOM 758 C CA . GLY A 1 96 ? -11.523 -8.646 1.959 1.00 86.00 96 GLY A CA 1
ATOM 759 C C . GLY A 1 96 ? -11.572 -7.184 1.511 1.00 86.00 96 GLY A C 1
ATOM 760 O O . GLY A 1 96 ? -10.578 -6.466 1.525 1.00 86.00 96 GLY A O 1
ATOM 761 N N . THR A 1 97 ? -12.749 -6.725 1.085 1.00 78.75 97 THR A N 1
ATOM 762 C CA . THR A 1 97 ? -12.957 -5.320 0.704 1.00 78.75 97 THR A CA 1
ATOM 763 C C . THR A 1 97 ? -13.627 -4.574 1.860 1.00 78.75 97 THR A C 1
ATOM 765 O O . THR A 1 97 ? -14.692 -5.003 2.307 1.00 78.75 97 THR A O 1
ATOM 768 N N . PRO A 1 98 ? -13.037 -3.479 2.368 1.00 70.56 98 PRO A N 1
ATOM 769 C CA . PRO A 1 98 ? -13.673 -2.655 3.385 1.00 70.56 98 PRO A CA 1
ATOM 770 C C . PRO A 1 98 ? -14.932 -1.991 2.825 1.00 70.56 98 PRO A C 1
ATOM 772 O O . PRO A 1 98 ? -14.936 -1.507 1.696 1.00 70.56 98 PRO A O 1
ATOM 775 N N . ASP A 1 99 ? -15.980 -1.922 3.640 1.00 77.06 99 ASP A N 1
ATOM 776 C CA . ASP A 1 99 ? -17.179 -1.147 3.323 1.00 77.06 99 ASP A CA 1
ATOM 777 C C . ASP A 1 99 ? -16.853 0.352 3.144 1.00 77.06 99 ASP A C 1
ATOM 779 O O . ASP A 1 99 ? -16.126 0.939 3.950 1.00 77.06 99 ASP A O 1
ATOM 783 N N . MET A 1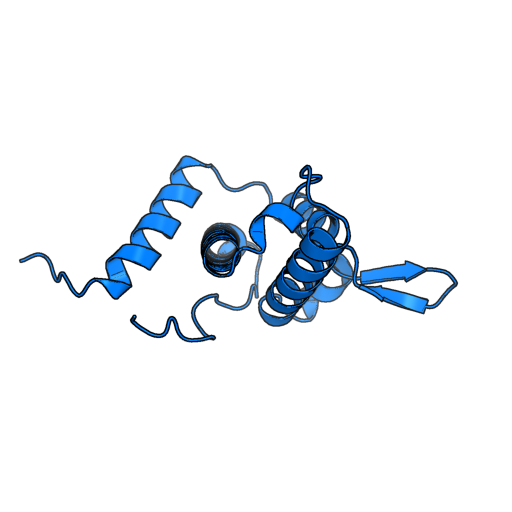 100 ? -17.411 0.981 2.106 1.00 74.56 100 MET A N 1
ATOM 784 C CA . MET A 1 100 ? -17.126 2.373 1.731 1.00 74.56 100 MET A CA 1
ATOM 785 C C . MET A 1 100 ? -17.528 3.375 2.817 1.00 74.56 100 MET A C 1
ATOM 787 O O . MET A 1 100 ? -16.812 4.353 3.041 1.00 74.56 100 MET A O 1
ATOM 791 N N . ALA A 1 101 ? -18.629 3.126 3.537 1.00 75.06 101 ALA A N 1
ATOM 792 C CA . ALA A 1 101 ? -19.038 3.992 4.644 1.00 75.06 101 ALA A CA 1
ATOM 793 C C . ALA A 1 101 ? -18.006 3.957 5.784 1.00 75.06 101 ALA A C 1
ATOM 795 O O . ALA A 1 101 ? -17.667 4.990 6.369 1.00 75.06 101 ALA A O 1
ATOM 796 N N . PHE A 1 102 ? -17.432 2.781 6.052 1.00 74.75 102 PHE A N 1
ATOM 797 C CA . PHE A 1 102 ? -16.336 2.651 7.004 1.00 74.75 102 PHE A CA 1
ATOM 798 C C . PHE A 1 102 ? -15.072 3.385 6.541 1.00 74.75 102 PHE A C 1
ATOM 800 O O . PHE A 1 102 ? -14.491 4.121 7.339 1.00 74.75 102 PHE A O 1
ATOM 807 N N . VAL A 1 103 ? -14.673 3.241 5.272 1.00 70.12 103 VAL A N 1
ATOM 808 C CA . VAL A 1 103 ? -13.504 3.946 4.712 1.00 70.12 103 VAL A CA 1
ATOM 809 C C . VAL A 1 103 ? -13.630 5.455 4.917 1.00 70.12 103 VAL A C 1
ATOM 811 O O . VAL A 1 103 ? -12.705 6.097 5.417 1.00 70.12 103 VAL A O 1
ATOM 814 N N . TRP A 1 104 ? -14.808 6.013 4.629 1.00 69.81 104 TRP A N 1
ATOM 815 C CA . TRP A 1 104 ? -15.054 7.446 4.774 1.00 69.81 104 TRP A CA 1
ATOM 816 C C . TRP A 1 104 ? -15.052 7.922 6.230 1.00 69.81 104 TRP A C 1
ATOM 818 O O . TRP A 1 104 ? -14.562 9.014 6.533 1.00 69.81 104 TRP A O 1
ATOM 828 N N . SER A 1 105 ? -15.526 7.083 7.157 1.00 75.25 105 SER A N 1
ATOM 829 C CA . SER A 1 105 ? -15.457 7.376 8.594 1.00 75.25 105 SER A CA 1
ATOM 830 C C . SER A 1 105 ? -14.013 7.494 9.096 1.00 75.25 105 SER A C 1
ATOM 832 O O . SER A 1 105 ? -13.698 8.408 9.855 1.00 75.25 105 SER A O 1
ATOM 834 N N . GLN A 1 106 ? -13.117 6.617 8.632 1.00 72.94 106 GLN A N 1
ATOM 835 C CA . GLN A 1 106 ? -11.709 6.615 9.034 1.00 72.94 106 GLN A CA 1
ATOM 836 C C . GLN A 1 106 ? -10.940 7.775 8.403 1.00 72.94 106 GLN A C 1
ATOM 838 O O . GLN A 1 106 ? -10.174 8.446 9.090 1.00 72.94 106 GLN A O 1
ATOM 843 N N . PHE A 1 107 ? -11.196 8.065 7.124 1.00 68.88 107 PHE A N 1
ATOM 844 C CA . PHE A 1 107 ? -10.652 9.254 6.470 1.00 68.88 107 PHE A CA 1
ATOM 845 C C . PHE A 1 107 ? -11.045 10.535 7.217 1.00 68.88 107 PHE A C 1
ATOM 847 O O . PHE A 1 107 ? -10.197 11.370 7.522 1.00 68.88 107 PHE A O 1
ATOM 854 N N . SER A 1 108 ? -12.318 10.641 7.610 1.00 70.62 108 SER A N 1
ATOM 855 C CA . SER A 1 108 ? -12.820 11.768 8.402 1.00 70.62 108 SER A CA 1
ATOM 856 C C . SER A 1 108 ? -12.128 11.898 9.766 1.00 70.62 108 SER A C 1
ATOM 858 O O . SER A 1 108 ? -11.955 13.010 10.256 1.00 70.62 108 SER A O 1
ATOM 860 N N . LEU A 1 109 ? -11.737 10.787 10.400 1.00 72.19 109 LEU A N 1
ATOM 861 C CA . LEU A 1 109 ? -10.998 10.811 11.668 1.00 72.19 109 LEU A CA 1
ATOM 862 C C . LEU A 1 109 ? -9.559 11.300 11.487 1.00 72.19 109 LEU A C 1
ATOM 864 O O . LEU A 1 109 ? -9.094 12.084 12.312 1.00 72.19 109 LEU A O 1
ATOM 868 N N . LEU A 1 110 ? -8.887 10.898 10.404 1.00 64.56 110 LEU A N 1
ATOM 869 C CA . LEU A 1 110 ? -7.530 11.356 10.087 1.00 64.56 110 LEU A CA 1
ATOM 870 C C . LEU A 1 110 ? -7.494 12.880 9.948 1.00 64.56 110 LEU A C 1
ATOM 872 O O . LEU A 1 110 ? -6.763 13.536 10.685 1.00 64.56 110 LEU A O 1
ATOM 876 N N . ILE A 1 111 ? -8.368 13.451 9.113 1.00 66.81 111 ILE A N 1
ATOM 877 C CA . ILE A 1 111 ? -8.430 14.908 8.902 1.00 66.81 111 ILE A CA 1
ATOM 878 C C . ILE A 1 111 ? -8.886 15.676 10.154 1.00 66.81 111 ILE A C 1
ATOM 880 O O . ILE A 1 111 ? -8.453 16.801 10.387 1.00 66.81 111 ILE A O 1
ATOM 884 N N . LYS A 1 112 ? -9.754 15.084 10.992 1.00 63.06 112 LYS A N 1
ATOM 885 C CA . LYS A 1 112 ? -10.210 15.718 12.242 1.00 63.06 112 LYS A CA 1
ATOM 886 C C . LYS A 1 112 ? -9.122 15.732 13.306 1.00 63.06 112 LYS A C 1
ATOM 888 O O . LYS A 1 112 ? -8.996 16.736 14.005 1.00 63.06 112 LYS A O 1
ATOM 893 N N . SER A 1 113 ? -8.330 14.665 13.413 1.00 53.72 113 SER A N 1
ATOM 894 C CA . SER A 1 113 ? -7.239 14.576 14.390 1.00 53.72 113 SER A CA 1
ATOM 895 C C . SER A 1 113 ? -6.169 15.659 14.192 1.00 53.72 113 SER A C 1
ATOM 897 O O . SER A 1 113 ? -5.542 16.083 15.157 1.00 53.72 113 SER A O 1
ATOM 899 N N . GLU A 1 114 ? -6.039 16.189 12.973 1.00 49.53 114 GLU A N 1
ATOM 900 C CA . GLU A 1 114 ? -5.132 17.294 12.648 1.00 49.53 114 GLU A CA 1
ATOM 901 C C . GLU A 1 114 ? -5.706 18.689 12.928 1.00 49.53 114 GLU A C 1
ATOM 903 O O . GLU A 1 114 ? -4.959 19.665 12.984 1.00 49.53 114 GLU A O 1
ATOM 908 N N . SER A 1 115 ? -7.025 18.808 13.107 1.00 47.91 115 SER A N 1
ATOM 909 C CA . SER A 1 115 ? -7.694 20.107 13.260 1.00 47.91 115 SER A CA 1
ATOM 910 C C . SER A 1 115 ? -7.676 20.664 14.685 1.00 47.91 115 SER A C 1
ATOM 912 O O . SER A 1 115 ? -8.088 21.802 14.889 1.00 47.91 115 SER A O 1
ATOM 914 N N . GLY A 1 116 ? -7.218 19.897 15.682 1.00 46.59 116 GLY A N 1
ATOM 915 C CA . GLY A 1 116 ? -7.145 20.366 17.070 1.00 46.59 116 GLY A CA 1
ATOM 916 C C . GLY A 1 116 ? -8.486 20.810 17.670 1.00 46.59 116 GLY A C 1
ATOM 917 O O . GLY A 1 116 ? -8.490 21.442 18.722 1.00 46.59 116 GLY A O 1
ATOM 918 N N . LEU A 1 117 ? -9.629 20.492 17.050 1.00 43.00 117 LEU A N 1
ATOM 919 C CA . LEU A 1 117 ? -10.923 20.670 17.697 1.00 43.00 117 LEU A CA 1
ATOM 920 C C . LEU A 1 117 ? -11.174 19.494 18.636 1.00 43.00 117 LEU A C 1
ATOM 922 O O . LEU A 1 117 ? -11.844 18.518 18.301 1.00 43.00 117 LEU A O 1
ATOM 926 N N . SER A 1 118 ? -10.652 19.627 19.851 1.00 43.91 118 SER A N 1
ATOM 927 C CA . SER A 1 118 ? -11.343 19.122 21.029 1.00 43.91 118 SER A CA 1
ATOM 928 C C . SER A 1 118 ? -12.751 19.725 21.035 1.00 43.91 118 SER A C 1
ATOM 930 O O . SER A 1 118 ? -12.916 20.923 21.270 1.00 43.91 118 SER A O 1
ATOM 932 N N . THR A 1 119 ? -13.764 18.929 20.703 1.00 42.09 119 THR A N 1
ATOM 933 C CA . THR A 1 119 ? -15.149 19.305 21.002 1.00 42.09 119 THR A CA 1
ATOM 934 C C . THR A 1 119 ? -15.365 19.293 22.522 1.00 42.09 119 THR A C 1
ATOM 936 O O . THR A 1 119 ? -14.726 18.476 23.189 1.00 42.09 119 THR A O 1
ATOM 939 N N . PRO A 1 120 ? -16.199 20.213 23.043 1.00 47.19 120 PRO A N 1
ATOM 940 C CA . PRO A 1 120 ? -16.356 20.505 24.472 1.00 47.19 120 PRO A CA 1
ATOM 941 C C . PRO A 1 120 ? -16.898 19.342 25.307 1.00 47.19 120 PRO A C 1
ATOM 943 O O . PRO A 1 120 ? -17.601 18.475 24.739 1.00 47.19 120 PRO A O 1
#

pLDDT: mean 82.4, std 16.3, range [37.69, 97.31]

Radius of gyration: 15.16 Å; chains: 1; bounding box: 33×39×43 Å

Secondary structure (DSSP, 8-state):
-----TT-S--B-SGGGHHHHHHHHHHHHHHTT-GGGGTT----HHHHHHHHHHHHHHHHHTB-GGGGGGTEEEETTEEEEPPHHHHHHHHHHHH-PPPHHHHHHHHHHHHHHTTT----